Protein AF-A0A1H7DJD1-F1 (afdb_monomer)

Mean predicted aligned error: 3.96 Å

Structure (mmCIF, N/CA/C/O backbone):
data_AF-A0A1H7DJD1-F1
#
_entry.id   AF-A0A1H7DJD1-F1
#
loop_
_atom_site.group_PDB
_atom_site.id
_atom_site.type_symbol
_atom_site.label_atom_id
_atom_site.label_alt_id
_atom_site.label_comp_id
_atom_site.label_asym_id
_atom_site.label_entity_id
_atom_site.label_seq_id
_atom_site.pdbx_PDB_ins_code
_atom_site.Cartn_x
_atom_site.Cartn_y
_atom_site.Cartn_z
_atom_site.occupancy
_atom_site.B_iso_or_equiv
_atom_site.auth_seq_id
_atom_site.auth_comp_id
_atom_site.auth_asym_id
_atom_site.auth_atom_id
_atom_site.pdbx_PDB_model_num
ATOM 1 N N . MET A 1 1 ? 6.738 12.318 -35.951 1.00 56.81 1 MET A N 1
ATOM 2 C CA . MET A 1 1 ? 7.802 11.419 -35.453 1.00 56.81 1 MET A CA 1
ATOM 3 C C . MET A 1 1 ? 7.183 10.393 -34.518 1.00 56.81 1 MET A C 1
ATOM 5 O O . MET A 1 1 ? 6.416 10.814 -33.654 1.00 56.81 1 MET A O 1
ATOM 9 N N . PRO A 1 2 ? 7.439 9.087 -34.687 1.00 68.12 2 PRO A N 1
ATOM 10 C CA . PRO A 1 2 ? 6.927 8.083 -33.760 1.00 68.12 2 PRO A CA 1
ATOM 11 C C . PRO A 1 2 ? 7.561 8.299 -32.379 1.00 68.12 2 PRO A C 1
ATOM 13 O O . PRO A 1 2 ? 8.776 8.458 -32.265 1.00 68.12 2 PRO A O 1
ATOM 16 N N . ARG A 1 3 ? 6.740 8.358 -31.324 1.00 74.75 3 ARG A N 1
ATOM 17 C CA . ARG A 1 3 ? 7.240 8.434 -29.946 1.00 74.75 3 ARG A CA 1
ATOM 18 C C . ARG A 1 3 ? 7.887 7.094 -29.605 1.00 74.75 3 ARG A C 1
ATOM 20 O O . ARG A 1 3 ? 7.188 6.096 -29.467 1.00 74.75 3 ARG A O 1
ATOM 27 N N . ARG A 1 4 ? 9.215 7.073 -29.475 1.00 80.12 4 ARG A N 1
ATOM 28 C CA . ARG A 1 4 ? 9.933 5.910 -28.947 1.00 80.12 4 ARG A CA 1
ATOM 29 C C . ARG A 1 4 ? 9.669 5.826 -27.445 1.00 80.12 4 ARG A C 1
ATOM 31 O O . ARG A 1 4 ? 9.920 6.797 -26.733 1.00 80.12 4 ARG A O 1
ATOM 38 N N . ALA A 1 5 ? 9.135 4.700 -26.977 1.00 83.38 5 ALA A N 1
ATOM 39 C CA . ALA A 1 5 ? 9.002 4.451 -25.547 1.00 83.38 5 ALA A CA 1
ATOM 40 C C . ALA A 1 5 ? 10.398 4.436 -24.902 1.00 83.38 5 ALA A C 1
ATOM 42 O O . ALA A 1 5 ? 11.333 3.867 -25.462 1.00 83.38 5 ALA A O 1
ATOM 43 N N . VAL A 1 6 ? 10.542 5.114 -23.759 1.00 91.50 6 VAL A N 1
ATOM 44 C CA . VAL A 1 6 ? 11.817 5.193 -23.021 1.00 91.50 6 VAL A CA 1
ATOM 45 C C . VAL A 1 6 ? 12.103 3.887 -22.277 1.00 91.50 6 VAL A C 1
ATOM 47 O O . VAL A 1 6 ? 13.259 3.500 -22.163 1.00 91.50 6 VAL A O 1
ATOM 50 N N . LEU A 1 7 ? 11.053 3.212 -21.803 1.00 93.88 7 LEU A N 1
ATOM 51 C CA . LEU A 1 7 ? 11.133 1.942 -21.086 1.00 93.88 7 LEU A CA 1
ATOM 52 C C . LEU A 1 7 ? 10.600 0.807 -21.960 1.00 93.88 7 LEU A C 1
ATOM 54 O O . LEU A 1 7 ? 9.609 0.998 -22.672 1.00 93.88 7 LEU A O 1
ATOM 58 N N . SER A 1 8 ? 11.223 -0.367 -21.859 1.00 94.56 8 SER A N 1
ATOM 59 C CA . SER A 1 8 ? 10.616 -1.617 -22.319 1.00 94.56 8 SER A CA 1
ATOM 60 C C . SER A 1 8 ? 9.401 -1.975 -21.457 1.00 94.56 8 SER A C 1
ATOM 62 O O . SER A 1 8 ? 9.224 -1.459 -20.347 1.00 94.56 8 SER A O 1
ATOM 64 N N . ASP A 1 9 ? 8.565 -2.889 -21.946 1.00 93.81 9 ASP A N 1
ATOM 65 C CA . ASP A 1 9 ? 7.420 -3.378 -21.174 1.00 93.81 9 ASP A CA 1
ATOM 66 C C . ASP A 1 9 ? 7.860 -4.056 -19.868 1.00 93.81 9 ASP A C 1
ATOM 68 O O . ASP A 1 9 ? 7.232 -3.849 -18.831 1.00 93.81 9 ASP A O 1
ATOM 72 N N . GLU A 1 10 ? 8.984 -4.776 -19.886 1.00 95.31 10 GLU A N 1
ATOM 73 C CA . GLU A 1 10 ? 9.584 -5.394 -18.698 1.00 95.31 10 GLU A CA 1
ATOM 74 C C . GLU A 1 10 ? 10.050 -4.347 -17.681 1.00 95.31 10 GLU A C 1
ATOM 76 O O . GLU A 1 10 ? 9.729 -4.441 -16.498 1.00 95.31 10 GLU A O 1
ATOM 81 N N . GLN A 1 11 ? 10.746 -3.300 -18.136 1.00 95.81 11 GLN A N 1
ATOM 82 C CA . GLN A 1 11 ? 11.192 -2.209 -17.265 1.00 95.81 11 GLN A CA 1
ATOM 83 C C . GLN A 1 11 ? 10.007 -1.466 -16.649 1.00 95.81 11 GLN A C 1
ATOM 85 O O . GLN A 1 11 ? 10.031 -1.105 -15.474 1.00 95.81 11 GLN A O 1
ATOM 90 N N . ARG A 1 12 ? 8.946 -1.250 -17.430 1.00 94.62 12 ARG A N 1
ATOM 91 C CA . ARG A 1 12 ? 7.717 -0.632 -16.936 1.00 94.62 12 ARG A CA 1
ATOM 92 C C . ARG A 1 12 ? 6.994 -1.529 -15.933 1.00 94.62 12 ARG A C 1
ATOM 94 O O . ARG A 1 12 ? 6.456 -1.011 -14.956 1.00 94.62 12 ARG A O 1
ATOM 101 N N . ALA A 1 13 ? 6.962 -2.839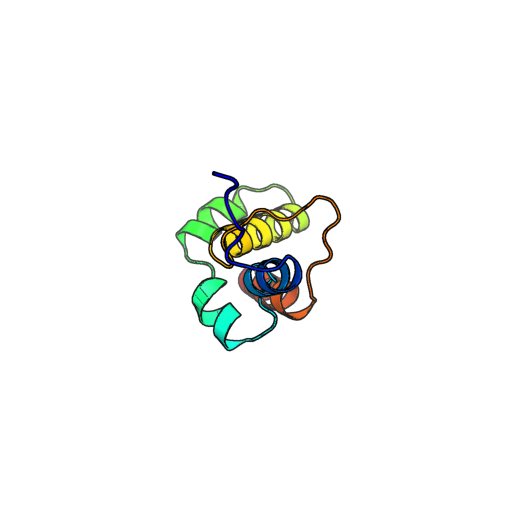 -16.171 1.00 93.69 13 ALA A N 1
ATOM 102 C CA . ALA A 1 13 ? 6.372 -3.802 -15.249 1.00 93.69 13 ALA A CA 1
ATOM 103 C C . ALA A 1 13 ? 7.131 -3.827 -13.917 1.00 93.69 13 ALA A C 1
ATOM 105 O O . ALA A 1 13 ? 6.493 -3.732 -12.874 1.00 93.69 13 ALA A O 1
ATOM 106 N N . ALA A 1 14 ? 8.467 -3.853 -13.954 1.00 94.06 14 ALA A N 1
ATOM 107 C CA . ALA A 1 14 ? 9.309 -3.795 -12.762 1.00 94.06 14 ALA A CA 1
ATOM 108 C C . ALA A 1 14 ? 9.132 -2.476 -11.991 1.00 94.06 14 ALA A C 1
ATOM 110 O O . ALA A 1 14 ? 8.947 -2.490 -10.779 1.00 94.06 14 ALA A O 1
ATOM 111 N N . LEU A 1 15 ? 9.101 -1.337 -12.693 1.00 94.62 15 LEU A N 1
ATOM 112 C CA . LEU A 1 15 ? 8.889 -0.020 -12.080 1.00 94.62 15 LEU A CA 1
ATOM 113 C C . LEU A 1 15 ? 7.537 0.091 -11.356 1.00 94.62 15 LEU A C 1
ATOM 115 O O . LEU A 1 15 ? 7.411 0.826 -10.382 1.00 94.62 15 LEU A O 1
ATOM 11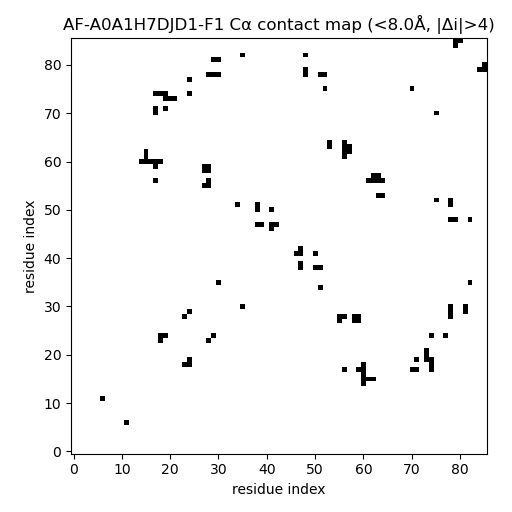9 N N . LEU A 1 16 ? 6.516 -0.603 -11.863 1.00 94.81 16 LEU A N 1
ATOM 120 C CA . LEU A 1 16 ? 5.151 -0.572 -11.338 1.00 94.81 16 LEU A CA 1
ATOM 121 C C . LEU A 1 16 ? 4.791 -1.829 -10.532 1.00 94.81 16 LEU A 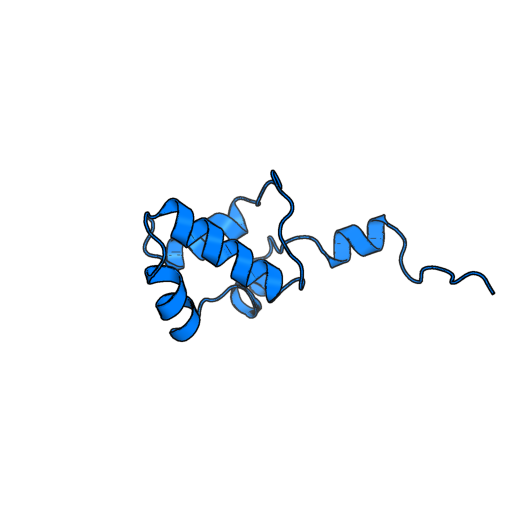C 1
ATOM 123 O O . LEU A 1 16 ? 3.608 -2.037 -10.231 1.00 94.81 16 LEU A O 1
ATOM 127 N N . ALA A 1 17 ? 5.764 -2.673 -10.199 1.00 95.19 17 ALA A N 1
ATOM 128 C CA . ALA A 1 17 ? 5.548 -3.815 -9.326 1.00 95.19 17 ALA A CA 1
ATOM 129 C C . ALA A 1 17 ? 5.168 -3.330 -7.920 1.00 95.19 17 ALA A C 1
ATOM 131 O O . ALA A 1 17 ? 5.616 -2.277 -7.465 1.00 95.19 17 ALA A O 1
ATOM 132 N N . LEU A 1 18 ? 4.291 -4.073 -7.245 1.00 95.75 18 LEU A N 1
ATOM 133 C CA . LEU A 1 18 ? 3.993 -3.786 -5.844 1.00 95.75 18 LEU A CA 1
ATOM 134 C C . LEU A 1 18 ? 5.240 -4.107 -5.006 1.00 95.75 18 LEU A C 1
ATOM 136 O O . LEU A 1 18 ? 5.878 -5.122 -5.287 1.00 95.75 18 LEU A O 1
ATOM 140 N N . PRO A 1 19 ? 5.591 -3.278 -4.008 1.00 95.44 19 PRO A N 1
ATOM 141 C CA . PRO A 1 19 ? 6.710 -3.576 -3.128 1.00 95.44 19 PRO A CA 1
ATOM 142 C C . PRO A 1 19 ? 6.433 -4.838 -2.308 1.00 95.44 19 PRO A C 1
ATOM 144 O O . PRO A 1 19 ? 5.355 -4.996 -1.735 1.00 95.44 19 PRO A O 1
ATOM 147 N N . ASP A 1 20 ? 7.433 -5.702 -2.222 1.00 93.06 20 ASP A N 1
ATOM 148 C CA . ASP A 1 20 ? 7.500 -6.858 -1.326 1.00 93.06 20 ASP A CA 1
ATOM 149 C C . ASP A 1 20 ? 8.665 -6.759 -0.323 1.00 93.06 20 ASP A C 1
ATOM 151 O O . ASP A 1 20 ? 8.778 -7.593 0.573 1.00 93.06 20 ASP A O 1
ATOM 155 N N . ASP A 1 21 ? 9.480 -5.708 -0.433 1.00 93.75 21 ASP A N 1
ATOM 156 C CA . ASP A 1 21 ? 10.542 -5.348 0.503 1.00 93.75 21 ASP A CA 1
ATOM 157 C C . ASP A 1 21 ? 10.009 -4.521 1.686 1.00 93.75 21 ASP A C 1
ATOM 159 O O . ASP A 1 21 ? 9.287 -3.534 1.513 1.00 93.75 21 ASP A O 1
ATOM 163 N N . GLU A 1 22 ? 10.415 -4.893 2.901 1.00 94.38 22 GLU A N 1
ATOM 164 C CA . GLU A 1 22 ? 9.965 -4.256 4.143 1.00 94.38 22 GLU A CA 1
ATOM 165 C C . GLU A 1 22 ? 10.326 -2.765 4.212 1.00 94.38 22 GLU A C 1
ATOM 167 O O . GLU A 1 22 ? 9.517 -1.957 4.670 1.00 94.38 22 GLU A O 1
ATOM 172 N N . THR A 1 23 ? 11.493 -2.362 3.701 1.00 97.12 23 THR A N 1
ATOM 173 C CA . THR A 1 23 ? 11.928 -0.955 3.725 1.00 97.12 23 THR A CA 1
ATOM 174 C C . THR A 1 23 ? 10.992 -0.090 2.889 1.00 97.12 23 THR A C 1
ATOM 176 O O . THR A 1 23 ? 10.544 0.970 3.339 1.00 97.12 23 THR A O 1
ATOM 179 N N . LEU A 1 24 ? 10.646 -0.559 1.686 1.00 96.75 24 LEU A N 1
ATOM 180 C CA . LEU A 1 24 ? 9.700 0.132 0.807 1.00 96.75 24 LEU A CA 1
ATOM 181 C C . LEU A 1 24 ? 8.292 0.177 1.410 1.00 96.75 24 LEU A C 1
ATOM 183 O O . LEU A 1 24 ? 7.607 1.200 1.301 1.00 96.75 24 LEU A O 1
ATOM 187 N N . LEU A 1 25 ? 7.865 -0.900 2.073 1.00 98.06 25 LEU A N 1
ATOM 188 C CA . LEU A 1 25 ? 6.575 -0.954 2.758 1.00 98.06 25 LEU A CA 1
ATOM 189 C C . LEU A 1 25 ? 6.508 0.031 3.929 1.00 98.06 25 LEU A C 1
ATOM 191 O O . LEU A 1 25 ? 5.560 0.810 4.016 1.00 98.06 25 LEU A O 1
ATOM 195 N N . VAL A 1 26 ? 7.530 0.089 4.781 1.00 97.94 26 VAL A N 1
ATOM 196 C CA . VAL A 1 26 ? 7.595 1.069 5.876 1.00 97.94 26 VAL A CA 1
ATOM 197 C C . VAL A 1 26 ? 7.580 2.495 5.327 1.00 97.94 26 VAL A C 1
ATOM 199 O O 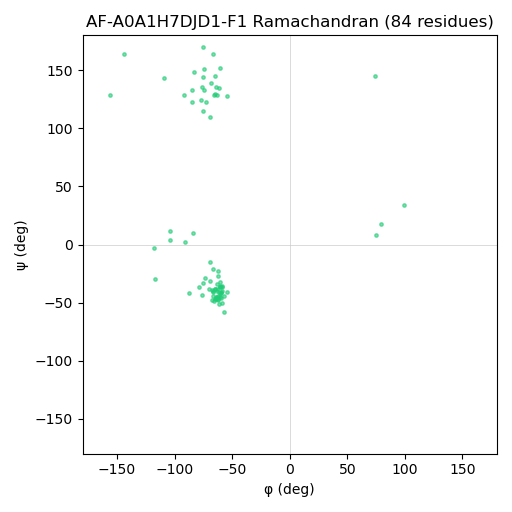. VAL A 1 26 ? 6.821 3.340 5.814 1.00 97.94 26 VAL A O 1
ATOM 202 N N . GLN A 1 27 ? 8.363 2.763 4.279 1.00 97.69 27 GLN A N 1
ATOM 203 C CA . GLN A 1 27 ? 8.485 4.098 3.699 1.00 97.69 27 GLN A CA 1
ATOM 204 C C . GLN A 1 27 ? 7.192 4.583 3.035 1.00 97.69 27 GLN A C 1
ATOM 206 O O . GLN A 1 27 ? 6.849 5.764 3.138 1.00 97.69 27 GLN A O 1
ATOM 211 N N . HIS A 1 28 ? 6.479 3.699 2.335 1.00 98.06 28 HIS A N 1
ATOM 212 C CA . HIS A 1 28 ? 5.377 4.113 1.471 1.00 98.06 28 HIS A CA 1
ATOM 213 C C . HIS A 1 28 ? 4.008 3.575 1.894 1.00 98.06 28 HIS A C 1
ATOM 215 O O . HIS A 1 28 ? 2.994 4.221 1.636 1.00 98.06 28 HIS A O 1
ATOM 221 N N . TRP A 1 29 ? 3.932 2.411 2.527 1.00 97.81 29 TRP A N 1
ATOM 222 C CA . TRP A 1 29 ? 2.675 1.710 2.814 1.00 97.81 29 TRP A CA 1
ATOM 223 C C . TRP A 1 29 ? 2.230 1.823 4.279 1.00 97.81 29 TRP A C 1
ATOM 225 O O . TRP A 1 29 ? 1.203 1.257 4.656 1.00 97.81 29 TRP A O 1
ATOM 235 N N . THR A 1 30 ? 2.950 2.586 5.105 1.00 98.12 30 THR A N 1
ATOM 236 C CA . THR A 1 30 ? 2.490 2.943 6.453 1.00 98.12 30 THR A CA 1
ATOM 237 C C . THR A 1 30 ? 1.249 3.843 6.372 1.00 98.12 30 THR A C 1
ATOM 239 O O . THR A 1 30 ? 1.224 4.855 5.659 1.00 98.12 30 THR A O 1
ATOM 242 N N . LEU A 1 31 ? 0.196 3.468 7.094 1.00 98.31 31 LEU A N 1
ATOM 243 C CA . LEU A 1 31 ? -1.079 4.166 7.164 1.00 98.31 31 LEU A 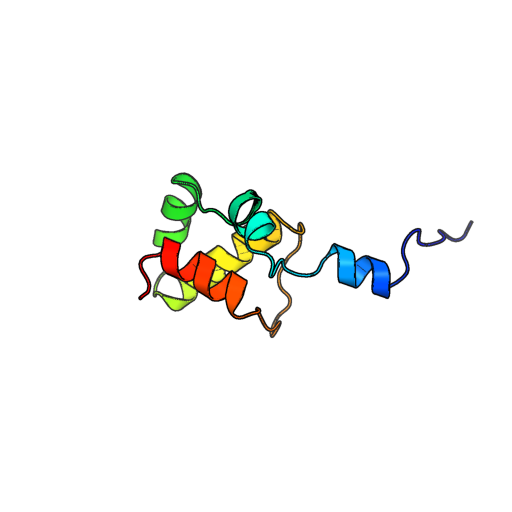CA 1
ATOM 244 C C . LEU A 1 31 ? -1.014 5.273 8.216 1.00 98.31 31 LEU A C 1
ATOM 246 O O . LEU A 1 31 ? -0.760 5.047 9.400 1.00 98.31 31 LEU A O 1
ATOM 250 N N . SER A 1 32 ? -1.292 6.493 7.778 1.00 97.81 32 SER A N 1
ATOM 251 C CA . SER A 1 32 ? -1.463 7.644 8.654 1.00 97.81 32 SER A CA 1
ATOM 252 C C . SER A 1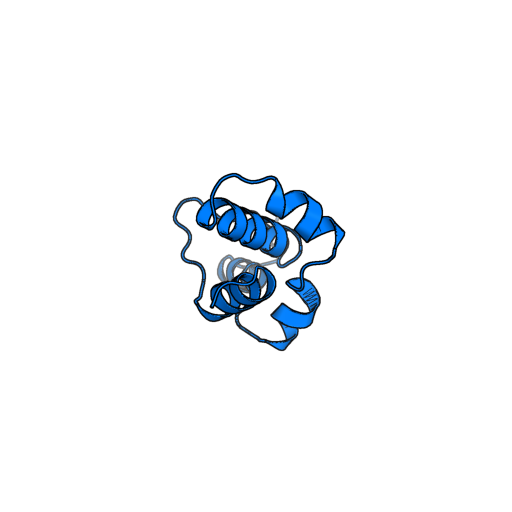 32 ? -2.815 7.603 9.376 1.00 97.81 32 SER A C 1
ATOM 254 O O . SER A 1 32 ? -3.726 6.842 9.035 1.00 97.81 32 SER A O 1
ATOM 256 N N . ARG A 1 33 ? -2.990 8.490 10.361 1.00 97.56 33 ARG A N 1
ATOM 257 C CA . ARG A 1 33 ? -4.282 8.661 11.046 1.00 97.56 33 ARG A CA 1
ATOM 258 C C . ARG A 1 33 ? -5.408 9.049 10.084 1.00 97.56 33 ARG A C 1
ATOM 260 O O . ARG A 1 33 ? -6.527 8.565 10.246 1.00 97.56 33 ARG A O 1
ATOM 267 N N . ASP A 1 34 ? -5.109 9.869 9.080 1.00 97.88 34 ASP A N 1
ATOM 268 C CA . ASP A 1 34 ? -6.090 10.303 8.083 1.00 97.88 34 ASP A CA 1
ATOM 269 C C . ASP A 1 34 ? -6.494 9.151 7.158 1.00 97.88 34 ASP A C 1
ATOM 271 O O . ASP A 1 34 ? -7.682 8.980 6.864 1.00 97.88 34 ASP A O 1
ATOM 275 N N . ASP A 1 35 ? -5.536 8.296 6.781 1.00 97.88 35 ASP A N 1
ATOM 276 C CA . ASP A 1 35 ? -5.823 7.078 6.020 1.00 97.88 35 ASP A CA 1
ATOM 277 C C . ASP A 1 35 ? -6.792 6.183 6.805 1.00 97.88 35 ASP A C 1
ATOM 279 O O . ASP A 1 35 ? -7.847 5.792 6.293 1.00 97.88 35 ASP A O 1
ATOM 283 N N . LEU A 1 36 ? -6.485 5.919 8.081 1.00 97.38 36 LEU A N 1
ATOM 284 C CA . LEU A 1 36 ? -7.319 5.098 8.965 1.00 97.38 36 LEU A CA 1
ATOM 285 C C . LEU A 1 36 ? -8.733 5.678 9.127 1.00 97.38 36 LEU A C 1
ATOM 287 O O . LEU A 1 36 ? -9.719 4.933 9.070 1.00 97.38 36 LEU A O 1
ATOM 291 N N . ALA A 1 37 ? -8.855 7.002 9.264 1.00 97.06 37 ALA A N 1
ATOM 292 C CA . ALA A 1 37 ? -10.137 7.695 9.395 1.00 97.06 37 ALA A CA 1
ATOM 293 C C . ALA A 1 37 ? -11.043 7.535 8.160 1.00 97.06 37 ALA A C 1
ATOM 295 O O . ALA A 1 37 ? -12.273 7.586 8.283 1.00 97.06 37 ALA A O 1
ATOM 296 N N . ILE A 1 38 ? -10.463 7.330 6.974 1.00 97.12 38 ILE A N 1
ATOM 297 C CA . ILE A 1 38 ? -11.203 7.049 5.737 1.00 97.12 38 ILE A CA 1
ATOM 298 C C . ILE A 1 38 ? -11.451 5.542 5.584 1.00 97.12 38 ILE A C 1
ATOM 300 O O . ILE A 1 38 ? -12.564 5.144 5.222 1.00 97.12 38 ILE A O 1
ATOM 304 N N . ILE A 1 39 ? -10.460 4.700 5.896 1.00 97.44 39 ILE A N 1
ATOM 305 C CA . ILE A 1 39 ? -10.550 3.234 5.803 1.00 97.44 39 ILE A CA 1
ATOM 306 C C . ILE A 1 39 ? -11.676 2.698 6.694 1.00 97.44 39 ILE A C 1
ATOM 308 O O . ILE A 1 39 ? -12.504 1.908 6.236 1.00 97.44 39 ILE A O 1
ATOM 312 N N . VAL A 1 40 ? -11.779 3.157 7.947 1.00 95.06 40 VAL A N 1
ATOM 313 C CA . VAL A 1 40 ? -12.759 2.627 8.915 1.00 95.06 40 VAL A CA 1
ATOM 314 C C . VAL A 1 40 ? -14.218 2.840 8.483 1.00 95.06 40 VAL A C 1
ATOM 316 O O . VAL A 1 40 ? -15.102 2.073 8.878 1.00 95.06 40 VAL A O 1
ATOM 319 N N . ARG A 1 41 ? -14.468 3.822 7.602 1.00 95.94 41 ARG A N 1
ATOM 320 C CA . ARG A 1 41 ? -15.791 4.114 7.020 1.00 95.94 41 ARG A CA 1
ATOM 321 C C . ARG A 1 41 ? -16.269 3.021 6.060 1.00 95.94 41 ARG A C 1
ATOM 323 O O . ARG A 1 41 ? -17.447 2.996 5.703 1.00 95.94 41 ARG A O 1
ATOM 330 N N . ARG A 1 42 ? -15.387 2.116 5.612 1.00 96.50 42 ARG A N 1
ATOM 331 C CA . ARG A 1 42 ? -15.763 0.979 4.758 1.00 96.50 42 ARG A CA 1
ATOM 332 C C . ARG A 1 42 ? -16.446 -0.110 5.588 1.00 96.50 42 ARG A C 1
ATOM 334 O O . 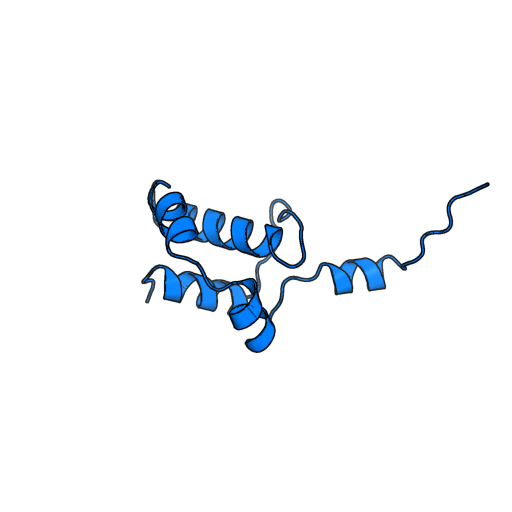ARG A 1 42 ? -16.002 -0.470 6.682 1.00 96.50 42 ARG A O 1
ATOM 341 N N . ARG A 1 43 ? -17.548 -0.642 5.050 1.00 94.62 43 ARG A N 1
ATOM 342 C CA . ARG A 1 43 ? -18.313 -1.737 5.665 1.00 94.62 43 ARG A CA 1
ATOM 343 C C . ARG A 1 43 ? -17.563 -3.054 5.489 1.00 94.62 43 ARG A C 1
ATOM 345 O O . ARG A 1 43 ? -17.254 -3.389 4.357 1.00 94.62 43 ARG A O 1
ATOM 352 N N . ARG A 1 44 ? -17.434 -3.846 6.560 1.00 94.62 44 ARG A N 1
ATOM 353 C CA . ARG A 1 44 ? -16.779 -5.174 6.625 1.00 94.62 44 ARG A CA 1
ATOM 354 C C . ARG A 1 44 ? -15.236 -5.141 6.570 1.00 94.62 44 ARG A C 1
ATOM 356 O O . ARG A 1 44 ? -14.682 -4.319 5.844 1.00 94.62 44 ARG A O 1
ATOM 363 N N . PRO A 1 45 ? -14.542 -6.054 7.280 1.00 93.38 45 PRO A N 1
ATOM 364 C CA . PRO A 1 45 ? -13.075 -6.090 7.321 1.00 93.38 45 PRO A CA 1
ATOM 365 C C . PRO A 1 45 ? -12.397 -6.229 5.950 1.00 93.38 45 PRO A C 1
ATOM 367 O O . PRO A 1 45 ? -11.486 -5.466 5.649 1.00 93.38 45 PRO A O 1
ATOM 370 N N . HIS A 1 46 ? -12.884 -7.113 5.072 1.00 92.81 46 HIS A N 1
ATOM 371 C CA . HIS A 1 46 ? -12.271 -7.321 3.749 1.00 92.81 46 HIS A CA 1
ATOM 372 C C . HIS A 1 46 ? -12.317 -6.073 2.854 1.00 92.81 46 HIS A C 1
ATOM 374 O O . HIS A 1 46 ? -11.369 -5.811 2.123 1.00 92.81 46 HIS A O 1
ATOM 380 N N . ASN A 1 47 ? -13.372 -5.255 2.943 1.00 95.19 47 ASN A N 1
ATOM 381 C CA . ASN A 1 47 ? -13.444 -4.005 2.182 1.00 95.19 47 ASN A CA 1
ATOM 382 C C . ASN A 1 47 ? -12.512 -2.930 2.750 1.00 95.19 47 ASN A C 1
ATOM 384 O O . ASN A 1 47 ? -12.063 -2.065 2.004 1.00 95.19 47 ASN A O 1
ATOM 388 N N . ARG A 1 48 ? -12.231 -2.961 4.060 1.00 97.44 48 ARG A N 1
ATOM 389 C CA . ARG A 1 48 ? -11.244 -2.069 4.686 1.00 97.44 48 ARG A CA 1
ATOM 390 C C . ARG A 1 48 ? -9.842 -2.414 4.205 1.00 97.44 48 ARG A C 1
ATOM 392 O O . ARG A 1 48 ? -9.143 -1.516 3.753 1.00 97.44 48 ARG A O 1
ATOM 399 N N . LEU A 1 49 ? -9.490 -3.701 4.229 1.00 96.62 49 LEU A N 1
ATOM 400 C CA . LEU A 1 49 ? -8.202 -4.185 3.735 1.00 96.62 49 LEU A CA 1
ATOM 401 C C . LEU A 1 49 ? -8.034 -3.896 2.240 1.00 96.62 49 LEU A C 1
ATOM 403 O O . LEU A 1 49 ? -7.072 -3.241 1.858 1.00 96.62 49 LEU A O 1
ATOM 407 N N . GLY A 1 50 ? -9.005 -4.273 1.401 1.00 95.69 50 GLY A N 1
ATOM 408 C CA . GLY A 1 50 ? -8.939 -4.005 -0.039 1.00 95.69 50 GLY A CA 1
ATOM 409 C C . GLY A 1 50 ? -8.817 -2.513 -0.368 1.00 95.69 50 GLY A C 1
ATOM 410 O O . GLY A 1 50 ? -8.025 -2.126 -1.224 1.00 95.69 50 GLY A O 1
ATOM 411 N N . PHE A 1 51 ? -9.543 -1.652 0.356 1.00 97.06 51 PHE A N 1
ATOM 412 C CA . PHE A 1 51 ? -9.415 -0.202 0.201 1.00 97.06 51 PHE A CA 1
ATOM 413 C C . PHE A 1 51 ? -8.039 0.315 0.652 1.00 97.06 51 PHE A C 1
ATOM 415 O O . PHE A 1 51 ? -7.471 1.168 -0.025 1.00 97.06 51 PHE A O 1
ATOM 422 N N . ALA A 1 52 ? -7.492 -0.202 1.755 1.00 98.06 52 ALA A N 1
ATOM 423 C CA . ALA A 1 52 ? -6.169 0.175 2.247 1.00 98.06 52 ALA A CA 1
ATOM 424 C C . ALA A 1 52 ? -5.058 -0.214 1.257 1.00 98.06 52 ALA A C 1
ATOM 426 O O . ALA A 1 52 ? -4.249 0.637 0.901 1.00 98.06 52 ALA A O 1
ATOM 427 N N . ILE A 1 53 ? -5.073 -1.443 0.724 1.00 97.31 53 ILE A N 1
ATOM 428 C CA . ILE A 1 53 ? -4.099 -1.884 -0.292 1.00 97.31 53 ILE A CA 1
ATOM 429 C C . ILE A 1 53 ? -4.196 -1.005 -1.546 1.00 97.31 53 ILE A C 1
ATOM 431 O O . ILE A 1 53 ? -3.180 -0.572 -2.087 1.00 97.31 53 ILE A O 1
ATOM 435 N N . GLN A 1 54 ? -5.415 -0.676 -1.987 1.00 96.81 54 GLN A N 1
ATOM 436 C CA . GLN A 1 54 ? -5.621 0.202 -3.138 1.00 96.81 54 GLN A CA 1
ATOM 437 C C . GLN A 1 54 ? -5.077 1.621 -2.900 1.00 96.81 54 GLN A C 1
ATOM 439 O O . GLN A 1 54 ? -4.519 2.225 -3.820 1.00 96.81 54 GLN A O 1
ATOM 444 N N . LEU A 1 55 ? -5.231 2.153 -1.686 1.00 97.50 55 LEU A N 1
ATOM 445 C CA . LEU A 1 55 ? -4.681 3.451 -1.299 1.00 97.50 55 LEU A CA 1
ATOM 446 C C . LEU A 1 55 ? -3.146 3.424 -1.277 1.00 97.50 55 LEU A C 1
ATOM 448 O O . LEU A 1 55 ? -2.516 4.328 -1.826 1.00 97.50 55 LEU A O 1
ATOM 452 N N . CYS A 1 56 ? -2.549 2.369 -0.717 1.00 98.00 56 CYS A N 1
ATOM 453 C CA . CYS A 1 56 ? -1.100 2.183 -0.692 1.00 98.00 56 CYS A CA 1
ATOM 454 C C . CYS A 1 56 ? -0.510 2.067 -2.105 1.00 98.00 56 CYS A C 1
ATOM 456 O O . CYS A 1 56 ? 0.417 2.806 -2.427 1.00 98.00 56 CYS A O 1
ATOM 458 N N . ALA A 1 57 ? -1.098 1.245 -2.984 1.00 97.56 57 ALA A N 1
ATOM 459 C CA . ALA A 1 57 ? -0.652 1.091 -4.373 1.00 97.56 57 ALA A CA 1
ATOM 460 C C . ALA A 1 57 ? -0.719 2.406 -5.177 1.00 97.56 57 ALA A C 1
ATOM 462 O O . ALA A 1 57 ? 0.153 2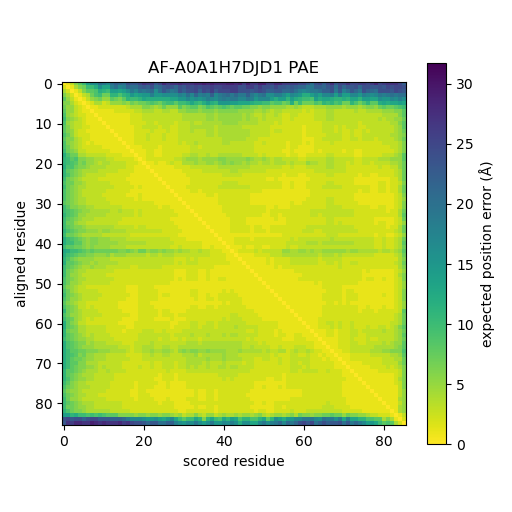.687 -6.009 1.00 97.56 57 ALA A O 1
ATOM 463 N N . LEU A 1 58 ? -1.731 3.241 -4.900 1.00 97.19 58 LEU A N 1
ATOM 464 C CA . LEU A 1 58 ? -1.861 4.565 -5.508 1.00 97.19 58 LEU A CA 1
ATOM 465 C C . LEU A 1 58 ? -0.782 5.538 -5.015 1.00 97.19 58 LEU A C 1
ATOM 467 O O . LEU A 1 58 ? -0.373 6.413 -5.771 1.00 97.19 58 LEU A O 1
ATOM 471 N N . ARG A 1 59 ? -0.314 5.393 -3.772 1.00 96.88 59 ARG A N 1
ATOM 472 C CA . ARG A 1 59 ? 0.786 6.197 -3.224 1.00 96.88 59 ARG A CA 1
ATOM 473 C C . ARG A 1 59 ? 2.143 5.737 -3.755 1.00 96.88 59 ARG A C 1
ATOM 475 O O . ARG A 1 59 ? 2.967 6.564 -4.129 1.00 96.88 59 ARG A O 1
ATOM 482 N N . TYR A 1 60 ? 2.358 4.427 -3.798 1.00 97.19 60 TYR A N 1
ATOM 483 C CA . TYR A 1 60 ? 3.535 3.790 -4.374 1.00 97.19 60 TYR A CA 1
ATOM 484 C C . TYR A 1 60 ? 3.182 2.351 -4.784 1.00 97.19 60 TYR A C 1
ATOM 486 O O . TYR A 1 60 ? 2.648 1.609 -3.958 1.00 97.19 60 TYR A O 1
ATOM 494 N N . PRO A 1 61 ? 3.460 1.924 -6.024 1.00 96.62 61 PRO A N 1
ATOM 495 C CA . PRO A 1 61 ? 4.295 2.593 -7.027 1.00 96.62 61 PRO A CA 1
ATOM 496 C C . PRO A 1 61 ? 3.569 3.675 -7.850 1.00 96.62 61 PRO A C 1
ATOM 498 O O . PRO A 1 61 ? 4.115 4.162 -8.837 1.00 96.62 61 PRO A O 1
ATOM 501 N N . GLY A 1 62 ? 2.346 4.072 -7.480 1.00 97.06 62 GLY A N 1
ATOM 502 C CA . GLY A 1 62 ? 1.641 5.170 -8.151 1.00 97.06 62 GLY A CA 1
ATOM 503 C C . GLY A 1 62 ? 0.614 4.709 -9.180 1.00 97.06 62 GLY A C 1
ATOM 504 O O . GLY A 1 62 ? 0.442 5.351 -10.218 1.00 97.06 62 GLY A O 1
ATOM 505 N N . ARG A 1 63 ? -0.054 3.573 -8.939 1.00 96.06 63 ARG A N 1
ATOM 506 C CA . ARG A 1 63 ? -1.059 3.035 -9.867 1.00 96.06 63 ARG A CA 1
ATOM 507 C C . ARG A 1 63 ? -2.239 2.373 -9.172 1.00 96.06 63 ARG A C 1
ATOM 509 O O . ARG A 1 63 ? -2.180 1.978 -8.012 1.00 96.06 63 ARG A O 1
ATOM 516 N N . PHE A 1 64 ? -3.300 2.178 -9.945 1.00 95.12 64 PHE A N 1
ATOM 517 C CA . PHE A 1 64 ? -4.415 1.341 -9.531 1.00 95.12 64 PHE A CA 1
ATOM 518 C C . PHE A 1 64 ? -4.065 -0.146 -9.598 1.00 95.12 64 PHE A C 1
ATOM 520 O O . PHE A 1 64 ? -3.246 -0.575 -10.424 1.00 95.12 64 PHE A O 1
ATOM 527 N N . LEU A 1 65 ? -4.714 -0.924 -8.732 1.00 94.88 65 LEU A N 1
ATOM 528 C CA . LEU A 1 65 ? -4.697 -2.374 -8.836 1.00 94.88 65 LEU A CA 1
ATOM 529 C C . LEU A 1 65 ? -5.610 -2.780 -9.986 1.00 94.88 65 LEU A C 1
ATOM 531 O O . LEU A 1 65 ? -6.645 -2.153 -10.237 1.00 94.88 65 LEU A O 1
ATOM 535 N N . ARG A 1 66 ? -5.224 -3.825 -10.705 1.00 93.12 66 ARG A N 1
ATOM 536 C CA . ARG A 1 66 ? -6.053 -4.388 -11.767 1.00 93.12 66 ARG A CA 1
ATOM 537 C C . ARG A 1 66 ? -7.080 -5.347 -11.156 1.00 93.12 66 ARG A C 1
ATOM 539 O O . ARG A 1 66 ? -6.788 -6.005 -10.157 1.00 93.12 66 ARG A O 1
ATOM 546 N N . PRO A 1 67 ? -8.278 -5.476 -11.749 1.00 91.69 67 PRO A N 1
ATOM 547 C CA . PRO A 1 67 ? -9.219 -6.514 -11.343 1.00 91.69 67 PRO A CA 1
ATOM 548 C C . PRO A 1 67 ? -8.561 -7.900 -11.399 1.00 91.69 67 PRO A C 1
ATOM 550 O O . PRO A 1 67 ? -7.983 -8.264 -12.421 1.00 91.69 67 PRO A O 1
ATOM 553 N N . GLY A 1 68 ? -8.640 -8.653 -10.300 1.00 91.50 68 GLY A N 1
ATOM 554 C CA . GLY A 1 68 ? -8.038 -9.987 -10.191 1.00 91.50 68 GLY A CA 1
ATOM 555 C C . GLY A 1 68 ? -6.515 -10.004 -10.018 1.00 91.50 68 GLY A C 1
ATOM 556 O O . GLY A 1 68 ? -5.922 -11.077 -10.080 1.00 91.50 68 GLY A O 1
ATOM 557 N N . GLU A 1 69 ? -5.873 -8.851 -9.810 1.00 93.38 69 GLU A N 1
ATOM 558 C CA . GLU A 1 69 ? -4.445 -8.798 -9.502 1.00 93.38 69 GLU A CA 1
ATOM 559 C C . GLU A 1 69 ? -4.148 -9.502 -8.174 1.00 93.38 69 GLU A C 1
ATOM 561 O O . GLU A 1 69 ? -4.781 -9.228 -7.153 1.00 93.38 69 GLU A O 1
ATOM 566 N N . LEU A 1 70 ? -3.175 -10.412 -8.203 1.00 92.44 70 LEU A N 1
ATOM 567 C CA . LEU A 1 70 ? -2.692 -11.091 -7.009 1.00 92.44 70 LEU A CA 1
ATOM 568 C C . LEU A 1 70 ? -1.788 -10.141 -6.227 1.00 92.44 70 LEU A C 1
ATOM 570 O O . LEU A 1 70 ? -0.810 -9.619 -6.762 1.00 92.44 70 LEU A O 1
ATOM 574 N N . ILE A 1 71 ? -2.131 -9.923 -4.961 1.00 93.31 71 ILE A N 1
ATOM 575 C CA . ILE A 1 71 ? -1.326 -9.125 -4.039 1.00 93.31 71 ILE A CA 1
ATOM 576 C C . ILE A 1 71 ? -0.383 -10.078 -3.303 1.00 93.31 71 I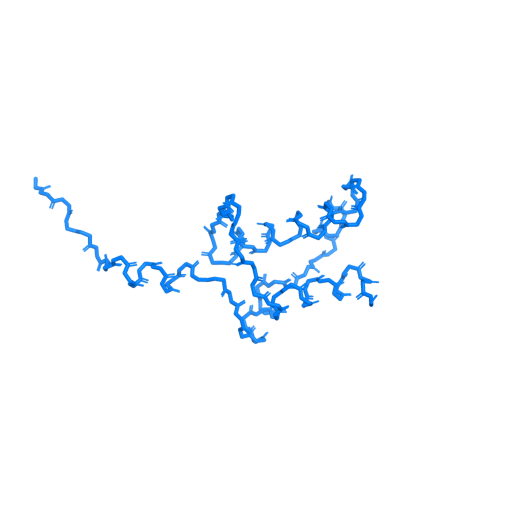LE A C 1
ATOM 578 O O . ILE A 1 71 ? -0.874 -11.074 -2.770 1.00 93.31 71 ILE A O 1
ATOM 582 N N . PRO A 1 72 ? 0.933 -9.807 -3.264 1.00 92.75 72 PRO A N 1
ATOM 583 C CA . PRO A 1 72 ? 1.860 -10.638 -2.505 1.00 92.75 72 PRO A CA 1
ATOM 584 C C . PRO A 1 72 ? 1.523 -10.655 -1.004 1.00 92.75 72 PRO A C 1
ATOM 586 O O . PRO A 1 72 ? 0.984 -9.684 -0.465 1.00 92.75 72 PRO A O 1
ATOM 589 N N . ASP A 1 73 ? 1.869 -11.742 -0.313 1.00 94.62 73 ASP A N 1
ATOM 590 C CA . ASP A 1 73 ? 1.505 -11.924 1.099 1.00 94.62 73 ASP A CA 1
ATOM 591 C C . ASP A 1 73 ? 2.173 -10.894 2.018 1.00 94.62 73 ASP A C 1
ATOM 593 O O . ASP A 1 73 ? 1.529 -10.382 2.929 1.00 94.62 73 ASP A O 1
ATOM 597 N N . THR A 1 74 ? 3.431 -10.526 1.755 1.00 95.69 74 THR A N 1
ATOM 598 C CA . THR A 1 74 ? 4.182 -9.545 2.559 1.00 95.69 74 THR A CA 1
ATOM 599 C C . THR A 1 74 ? 3.481 -8.177 2.647 1.00 95.69 74 THR A C 1
ATOM 601 O O . THR A 1 74 ? 3.145 -7.758 3.757 1.00 95.69 74 THR A O 1
ATOM 604 N N . PRO A 1 75 ? 3.175 -7.476 1.531 1.00 95.81 75 PRO A N 1
ATOM 605 C CA . PRO A 1 75 ? 2.398 -6.237 1.563 1.00 95.81 75 PRO A CA 1
ATOM 606 C C . PRO A 1 75 ? 1.007 -6.411 2.180 1.00 95.81 75 PRO A C 1
ATOM 608 O O . PRO A 1 75 ? 0.509 -5.504 2.852 1.00 95.81 75 PRO A O 1
ATOM 611 N N . LEU A 1 76 ? 0.361 -7.560 1.946 1.00 95.81 76 LEU A N 1
ATOM 612 C CA . LEU A 1 76 ? -0.971 -7.839 2.475 1.00 95.81 76 LEU A CA 1
ATOM 613 C C . LEU A 1 76 ? -0.959 -7.930 4.007 1.00 95.81 76 LEU A C 1
ATOM 615 O O . LEU A 1 76 ? -1.772 -7.273 4.661 1.00 95.81 76 LEU A O 1
ATOM 619 N N . ALA A 1 77 ? -0.027 -8.703 4.565 1.00 96.19 77 ALA A N 1
ATOM 620 C CA . ALA A 1 77 ? 0.169 -8.860 6.001 1.00 96.19 77 ALA A CA 1
ATOM 621 C C . ALA A 1 77 ? 0.557 -7.528 6.653 1.00 96.19 77 ALA A C 1
ATOM 623 O O . ALA A 1 77 ? -0.091 -7.105 7.610 1.00 96.19 77 ALA A O 1
ATOM 624 N N . PHE A 1 78 ? 1.515 -6.806 6.061 1.00 97.25 78 PHE A N 1
ATOM 625 C CA . PHE A 1 78 ? 1.974 -5.505 6.552 1.00 97.25 78 PHE A CA 1
ATOM 626 C C . PHE A 1 78 ? 0.829 -4.492 6.718 1.00 97.25 78 PHE A C 1
ATOM 628 O O . PHE A 1 78 ? 0.767 -3.743 7.695 1.00 97.25 78 PHE A O 1
ATOM 635 N N . VAL A 1 79 ? -0.113 -4.454 5.772 1.00 97.25 79 VAL A N 1
ATOM 636 C CA . VAL A 1 79 ? -1.282 -3.567 5.871 1.00 97.25 79 VAL A CA 1
ATOM 637 C C . VAL A 1 79 ? -2.341 -4.133 6.820 1.00 97.25 79 VAL A C 1
ATOM 639 O O . VAL A 1 79 ? -2.972 -3.366 7.548 1.00 97.25 79 VAL A O 1
ATOM 642 N N . ALA A 1 80 ? -2.548 -5.451 6.851 1.00 96.88 80 ALA A N 1
ATOM 643 C CA . ALA A 1 80 ? -3.514 -6.084 7.750 1.00 96.88 80 ALA A CA 1
ATOM 644 C C . ALA A 1 80 ? -3.177 -5.856 9.236 1.00 96.88 80 ALA A C 1
ATOM 646 O O . ALA A 1 80 ? -4.079 -5.539 10.019 1.00 96.88 80 ALA A O 1
ATOM 647 N N . GLU A 1 81 ? -1.896 -5.926 9.605 1.00 96.38 81 GLU A N 1
ATOM 648 C CA . GLU A 1 81 ? -1.418 -5.673 10.970 1.00 96.38 81 GLU A CA 1
ATOM 649 C C . GLU A 1 81 ? -1.759 -4.253 11.444 1.00 96.38 81 GLU A C 1
ATOM 651 O O . GLU A 1 81 ? -2.259 -4.057 12.554 1.00 96.38 81 GLU A O 1
ATOM 656 N N . GLN A 1 82 ? -1.601 -3.256 10.569 1.00 96.75 82 GLN A N 1
ATOM 657 C CA . GLN A 1 82 ? -1.945 -1.858 10.863 1.00 96.75 82 GLN A CA 1
ATOM 658 C C . GLN A 1 82 ? -3.452 -1.630 11.056 1.00 96.75 82 GLN A C 1
ATOM 660 O O . GLN A 1 82 ? -3.864 -0.648 11.676 1.00 96.75 82 GLN A O 1
ATOM 665 N N . LEU A 1 83 ? -4.290 -2.532 10.536 1.00 95.31 83 LEU A N 1
ATOM 666 C CA . LEU A 1 83 ? -5.744 -2.509 10.715 1.00 95.31 83 LEU A CA 1
ATOM 667 C C . LEU A 1 83 ? -6.210 -3.314 11.941 1.00 95.31 83 LEU A C 1
ATOM 669 O O . LEU A 1 83 ? -7.418 -3.393 12.186 1.00 95.31 83 LEU A O 1
ATOM 673 N N . GLY A 1 84 ? -5.281 -3.896 12.707 1.00 86.75 84 GLY A N 1
ATOM 674 C CA . GLY A 1 84 ? -5.573 -4.726 13.875 1.00 86.75 84 GLY A CA 1
ATOM 675 C C . GLY A 1 84 ? -5.987 -6.160 13.535 1.00 86.75 84 GLY A C 1
ATOM 676 O O . GLY A 1 84 ? -6.586 -6.828 14.378 1.00 86.75 84 GLY A O 1
ATOM 677 N N . GLY A 1 85 ? -5.711 -6.630 12.313 1.00 69.56 85 GLY A N 1
ATOM 678 C CA . GLY A 1 85 ? -5.848 -8.039 11.959 1.00 69.56 85 GLY A CA 1
ATOM 679 C C . GLY A 1 85 ? -4.692 -8.841 12.554 1.00 69.56 85 GLY A C 1
ATOM 680 O O . GLY A 1 85 ? -3.546 -8.619 12.179 1.00 69.56 85 GLY A O 1
ATOM 681 N N . ARG A 1 86 ? -5.000 -9.745 13.486 1.00 50.31 86 ARG A N 1
ATOM 682 C CA . ARG A 1 86 ? -4.196 -10.941 13.759 1.00 50.31 86 ARG A CA 1
ATOM 683 C C . ARG A 1 86 ? -4.905 -12.130 13.138 1.00 50.31 86 ARG A C 1
ATOM 685 O O . ARG A 1 86 ? -6.151 -12.174 13.277 1.00 50.31 86 ARG A O 1
#

Nearest PDB structures (foldseek):
  7kv9-assembly1_b  TM=4.351E-01  e=5.518E+00  Kunjin virus

pLDDT: mean 93.5, std 8.19, range [50.31, 98.31]

Secondary structure (DSSP, 8-state):
-----SS-HHHHHHHTSPP-SHHHHHHHHPPPHHHHHHHTTSSSHHHHHHHHHHHHHHHTT--PPPTTPPPPHHHHHHHHHHTT--

Sequence (86 aa):
MPRRAVLSDEQRAALLALPDDETLLVQHWTLSRDDLAIIVRRRRPHNRLGFAIQLCALRYPGRFLRPGELIPDTPLAFVAEQLGGR

Solvent-accessible surface area (backbone atoms only — not comparable to full-atom values): 5284 Å² total; per-residue (Å²): 131,85,83,76,73,92,61,54,73,67,55,49,48,62,66,58,40,76,63,72,50,67,69,57,37,61,75,51,49,61,79,49,74,68,52,48,66,57,35,70,73,41,74,60,70,70,49,24,50,54,49,47,54,45,53,27,27,44,68,43,62,55,40,80,78,58,92,89,60,84,75,60,66,59,49,51,49,63,48,34,48,77,73,70,54,127

Radius of gyration: 14.83 Å; Cα contacts (8 Å, |Δi|>4): 67; chains: 1; bounding box: 30×23×49 Å

Foldseek 3Di:
DDDDDPDDPVRVCVLLDDDLDPVCCVVQLDADPVNVVVLVPDPDPVSSLVSSLQVSSCRPPNDGDDVPDDDDPRSSVSNCVNVVHD